Protein AF-A0A661JBL5-F1 (afdb_monomer_lite)

Radius of gyration: 20.4 Å; chains: 1; bounding box: 52×42×49 Å

pLDDT: mean 89.84, std 9.28, range [57.22, 98.38]

Sequence (182 aa):
SEDEVDFRLKKVEIICQQAGGKPGSEEMNELAKAIAGGALADLGSVWSKGVYAAADSTLPREGFVEVYNGGQAIRQKYIKDFERLGIISFDHFEPFGANNGVFFAMGEIYDNTNEEAKKITREFMDEIKLYMVKSGGMPFTSKGHYGELMGSVFSPTYSEFFRTLKKAVDPNNIMNPGNFGF

Foldseek 3Di:
DVVVVVVVVVVVVVVCVVVVHDDDDPVVVVVVCVCVVDVVVVVVVVVVQADKDKQKWKAALVCVVVLVVVLVVLVVVCVVVCVVQVKDWDKDWDQDDPHRIIIIMTMIGHHPVDPSRVVSSVVSSLVSLLSCLVNVIDTPDQADPSQCSNLVPDDPVRNVVVVVVCCVVPVPCPPRPCGSHD

Structure (mmCIF, N/CA/C/O backbone):
data_AF-A0A661JBL5-F1
#
_entry.id   AF-A0A661JBL5-F1
#
loop_
_atom_site.group_PDB
_atom_site.id
_atom_site.type_symbol
_atom_site.label_atom_id
_atom_site.label_alt_id
_atom_site.label_comp_id
_atom_site.label_asym_id
_atom_site.label_entity_id
_atom_site.label_seq_id
_atom_site.pdbx_PDB_ins_code
_atom_site.Cartn_x
_atom_site.Cartn_y
_atom_site.Cartn_z
_atom_site.occupancy
_atom_site.B_iso_or_equiv
_atom_site.auth_seq_id
_atom_site.auth_comp_id
_atom_site.auth_asym_id
_atom_site.auth_atom_id
_atom_site.pdbx_PDB_model_num
ATOM 1 N N . SER A 1 1 ? -33.617 -15.946 -3.393 1.00 88.19 1 SER A N 1
ATOM 2 C CA . SER A 1 1 ? -34.968 -15.745 -2.810 1.00 88.19 1 SER A CA 1
ATOM 3 C C . SER A 1 1 ? -34.823 -15.171 -1.406 1.00 88.19 1 SER A C 1
ATOM 5 O O . SER A 1 1 ? -33.702 -15.163 -0.909 1.00 88.19 1 SER A O 1
ATOM 7 N N . GLU A 1 2 ? -35.899 -14.703 -0.765 1.00 89.38 2 GLU A N 1
ATOM 8 C CA . GLU A 1 2 ? -35.860 -14.314 0.661 1.00 89.38 2 GLU A CA 1
ATOM 9 C C . GLU A 1 2 ? -35.328 -15.466 1.533 1.00 89.38 2 GLU A C 1
ATOM 11 O O . GLU A 1 2 ? -34.383 -15.269 2.292 1.00 89.38 2 GLU A O 1
ATOM 16 N N . ASP A 1 3 ? -35.786 -16.698 1.282 1.00 92.31 3 ASP A N 1
ATOM 17 C CA . ASP A 1 3 ? -35.303 -17.901 1.980 1.00 92.31 3 ASP A CA 1
ATOM 18 C C . ASP A 1 3 ? -33.781 -18.105 1.888 1.00 92.31 3 ASP A C 1
ATOM 20 O O . ASP A 1 3 ? -33.129 -18.544 2.837 1.00 92.31 3 ASP A O 1
ATOM 24 N N . GLU A 1 4 ? -33.189 -17.800 0.731 1.00 91.38 4 GLU A N 1
ATOM 25 C CA . GLU A 1 4 ? -31.746 -17.926 0.530 1.00 91.38 4 GLU A CA 1
ATOM 26 C C . GLU A 1 4 ? -30.970 -16.865 1.318 1.00 91.38 4 GLU A C 1
ATOM 28 O O . GLU A 1 4 ? -29.903 -17.157 1.866 1.00 91.38 4 GLU A O 1
ATOM 33 N N . VAL A 1 5 ? -31.500 -15.642 1.386 1.00 89.75 5 VAL A N 1
ATOM 34 C CA . VAL A 1 5 ? -30.905 -14.547 2.160 1.00 89.75 5 VAL A CA 1
ATOM 35 C C . VAL A 1 5 ? -30.940 -14.892 3.647 1.00 89.75 5 VAL A C 1
ATOM 37 O O . VAL A 1 5 ? -29.894 -14.856 4.296 1.00 89.75 5 VAL A O 1
ATOM 40 N N . ASP A 1 6 ? -32.086 -15.338 4.159 1.00 92.38 6 ASP A N 1
ATOM 41 C CA . ASP A 1 6 ? -32.257 -15.734 5.560 1.00 92.38 6 ASP A CA 1
ATOM 42 C C . ASP A 1 6 ? -31.345 -16.897 5.954 1.00 92.38 6 ASP A C 1
ATOM 44 O O . ASP A 1 6 ? -30.723 -16.893 7.022 1.00 92.38 6 ASP A O 1
ATOM 48 N N . PHE A 1 7 ? -31.219 -17.896 5.077 1.00 93.06 7 PHE A N 1
ATOM 49 C CA . PHE A 1 7 ? -30.308 -19.014 5.290 1.00 93.06 7 PHE A CA 1
ATOM 50 C C . PHE A 1 7 ? -28.845 -18.550 5.385 1.00 93.06 7 PHE A C 1
ATOM 52 O O . PHE A 1 7 ? -28.113 -18.975 6.285 1.00 93.06 7 PHE A O 1
ATOM 59 N N . ARG A 1 8 ? -28.408 -17.657 4.486 1.00 90.00 8 ARG A N 1
ATOM 60 C CA . ARG A 1 8 ? -27.040 -17.112 4.496 1.00 90.00 8 ARG A CA 1
ATOM 61 C C . ARG A 1 8 ? -26.784 -16.242 5.728 1.00 90.00 8 ARG A C 1
ATOM 63 O O . ARG A 1 8 ? -25.727 -16.393 6.339 1.00 90.00 8 ARG A O 1
ATOM 70 N N . LEU A 1 9 ? -27.740 -15.399 6.120 1.00 89.44 9 LEU A N 1
ATOM 71 C CA . LEU A 1 9 ? -27.644 -14.553 7.314 1.00 89.44 9 LEU A CA 1
ATOM 72 C C . LEU A 1 9 ? -27.464 -15.392 8.581 1.00 89.44 9 LEU A C 1
ATOM 74 O O . LEU A 1 9 ? -26.498 -15.183 9.313 1.00 89.44 9 LEU A O 1
ATOM 78 N N . LYS A 1 10 ? -28.307 -16.414 8.785 1.00 92.88 10 LYS A N 1
ATOM 79 C CA . LYS A 1 10 ? -28.181 -17.334 9.931 1.00 92.88 10 LYS A CA 1
ATOM 80 C C . LYS A 1 10 ? -26.822 -18.023 9.971 1.00 92.88 10 LYS A C 1
ATOM 82 O O . LYS A 1 10 ? -26.229 -18.173 11.036 1.00 92.88 10 LYS A O 1
ATOM 87 N N . LYS A 1 11 ? -26.303 -18.439 8.813 1.00 93.31 11 LYS A N 1
ATOM 88 C CA . LYS A 1 11 ? -24.984 -19.076 8.733 1.00 93.31 11 LYS A CA 1
ATOM 89 C C . LYS A 1 11 ? -23.864 -18.120 9.154 1.00 93.31 11 LYS A C 1
ATOM 91 O O . LYS A 1 11 ? -22.978 -18.536 9.896 1.00 93.31 11 LYS A O 1
ATOM 96 N N . VAL A 1 12 ? -23.900 -16.866 8.698 1.00 89.00 12 VAL A N 1
ATOM 97 C CA . VAL A 1 12 ? -22.927 -15.836 9.099 1.00 89.00 12 VAL A CA 1
ATOM 98 C C . VAL A 1 12 ? -23.024 -15.560 10.597 1.00 89.00 12 VAL A C 1
ATOM 100 O O . VAL A 1 12 ? -22.001 -15.561 11.275 1.00 89.00 12 VAL A O 1
ATOM 103 N N . GLU A 1 13 ? -24.237 -15.411 11.129 1.00 90.31 13 GLU A N 1
ATOM 104 C CA . GLU A 1 13 ? -24.462 -15.153 12.552 1.00 90.31 13 GLU A CA 1
ATOM 105 C C . GLU A 1 13 ? -23.887 -16.267 13.438 1.00 90.31 13 GLU A C 1
ATOM 107 O O . GLU A 1 13 ? -23.154 -15.980 14.384 1.00 90.31 13 GLU A O 1
ATOM 112 N N . ILE A 1 14 ? -24.128 -17.536 13.086 1.00 93.88 14 ILE A N 1
ATOM 113 C CA . ILE A 1 14 ? -23.565 -18.692 13.801 1.00 93.88 14 ILE A CA 1
ATOM 114 C C . ILE A 1 14 ? -22.033 -18.646 13.799 1.00 93.88 14 ILE A C 1
ATOM 116 O O . ILE A 1 14 ? -21.416 -18.836 14.846 1.00 93.88 14 ILE A O 1
ATOM 120 N N . ILE A 1 15 ? -21.412 -18.377 12.646 1.00 91.94 15 ILE A N 1
ATOM 121 C CA . ILE A 1 15 ? -19.948 -18.287 12.530 1.00 91.94 15 ILE A CA 1
ATOM 122 C C . ILE A 1 15 ? -19.410 -17.153 13.414 1.00 91.94 15 ILE A C 1
ATOM 124 O O . ILE A 1 15 ? -18.439 -17.349 14.146 1.00 91.94 15 ILE A O 1
ATOM 128 N N . CYS A 1 16 ? -20.048 -15.980 13.384 1.00 90.81 16 CYS A N 1
ATOM 129 C CA . CYS A 1 16 ? -19.658 -14.841 14.210 1.00 90.81 16 CYS A CA 1
ATOM 130 C C . CYS A 1 16 ? -19.787 -15.155 15.706 1.00 90.81 16 CYS A C 1
ATOM 132 O O . CYS A 1 16 ? -18.847 -14.899 16.455 1.00 90.81 16 CYS A O 1
ATOM 134 N N . GLN A 1 17 ? -20.897 -15.755 16.141 1.00 92.88 17 GLN A N 1
ATOM 135 C CA . GLN A 1 17 ? -21.118 -16.136 17.541 1.00 92.88 17 GLN A CA 1
ATOM 136 C C . GLN A 1 17 ? -20.112 -17.192 18.021 1.00 92.88 17 GLN A C 1
ATOM 138 O O . GLN A 1 17 ? -19.585 -17.079 19.127 1.00 92.88 17 GLN A O 1
ATOM 143 N N . GLN A 1 18 ? -19.783 -18.184 17.184 1.00 94.69 18 GLN A N 1
ATOM 144 C CA . GLN A 1 18 ? -18.755 -19.192 17.485 1.00 94.69 18 GLN A CA 1
ATOM 145 C C . GLN A 1 18 ? -17.364 -18.577 17.682 1.00 94.69 18 GLN A C 1
ATOM 147 O O . GLN A 1 18 ? -16.577 -19.084 18.478 1.00 94.69 18 GLN A O 1
ATOM 152 N N . ALA A 1 19 ? -17.073 -17.467 17.000 1.00 91.56 19 ALA A N 1
ATOM 153 C CA . ALA A 1 19 ? -15.850 -16.690 17.183 1.00 91.56 19 ALA A CA 1
ATOM 154 C C . ALA A 1 19 ? -15.917 -15.697 18.368 1.00 91.56 19 ALA A C 1
ATOM 156 O O . ALA A 1 19 ? -15.000 -14.898 18.546 1.00 91.56 19 ALA A O 1
ATOM 157 N N . GLY A 1 20 ? -16.987 -15.719 19.173 1.00 94.81 20 GLY A N 1
ATOM 158 C CA . GLY A 1 20 ? -17.199 -14.801 20.300 1.00 94.81 20 GLY A CA 1
ATOM 159 C C . GLY A 1 20 ? -17.794 -13.443 19.911 1.00 94.81 20 GLY A C 1
ATOM 160 O O . GLY A 1 20 ? -17.880 -12.543 20.750 1.00 94.81 20 GLY A O 1
ATOM 161 N N . GLY A 1 21 ? -18.211 -13.285 18.654 1.00 90.38 21 GLY A N 1
ATOM 162 C CA . GLY A 1 21 ? -18.919 -12.110 18.167 1.00 90.38 21 GLY A CA 1
ATOM 163 C C . GLY A 1 21 ? -20.275 -11.941 18.850 1.00 90.38 21 GLY A C 1
ATOM 164 O O . GLY A 1 21 ? -20.938 -12.906 19.230 1.00 90.38 21 GLY A O 1
ATOM 165 N N . LYS A 1 22 ? -20.693 -10.686 18.996 1.00 91.50 22 LYS A N 1
ATOM 166 C CA . LYS A 1 22 ? -22.002 -10.302 19.529 1.00 91.50 22 LYS A CA 1
ATOM 167 C C . LYS A 1 22 ? -22.744 -9.496 18.465 1.00 91.50 22 LYS A C 1
ATOM 169 O O . LYS A 1 22 ? -22.073 -8.810 17.690 1.00 91.50 22 LYS A O 1
ATOM 174 N N . PRO A 1 23 ? -24.085 -9.554 18.418 1.00 87.38 23 PRO A N 1
ATOM 175 C CA . PRO A 1 23 ? -24.857 -8.669 17.557 1.00 87.38 23 PRO A CA 1
ATOM 176 C C . PRO A 1 23 ? -24.450 -7.208 17.778 1.00 87.38 23 PRO A C 1
ATOM 178 O O . PRO A 1 23 ? -24.268 -6.779 18.921 1.00 87.38 23 PRO A O 1
ATOM 181 N N . GLY A 1 24 ? -24.279 -6.469 16.682 1.00 86.12 24 GLY A N 1
ATOM 182 C CA . GLY A 1 24 ? -24.073 -5.024 16.738 1.00 86.12 24 GLY A CA 1
ATOM 183 C C . GLY A 1 24 ? -25.312 -4.314 17.283 1.00 86.12 24 GLY A C 1
ATOM 184 O O . GLY A 1 24 ? -26.408 -4.881 17.298 1.00 86.12 24 GLY A O 1
ATOM 185 N N . SER A 1 25 ? -25.143 -3.070 17.733 1.00 91.69 25 SER A N 1
ATOM 186 C CA . SER A 1 25 ? -26.287 -2.243 18.117 1.00 91.69 25 SER A CA 1
ATOM 187 C C . SER A 1 25 ? -27.100 -1.821 16.888 1.00 91.69 25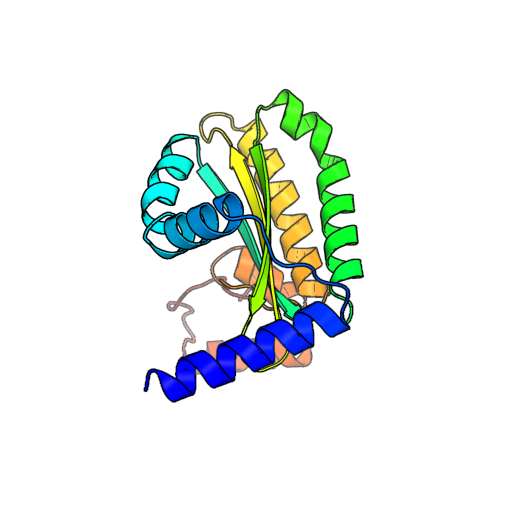 SER A C 1
ATOM 189 O O . SER A 1 25 ? -26.647 -1.940 15.745 1.00 91.69 25 SER A O 1
ATOM 191 N N . GLU A 1 26 ? -28.308 -1.310 17.114 1.00 89.94 26 GLU A N 1
ATOM 192 C CA . GLU A 1 26 ? -29.153 -0.784 16.040 1.00 89.94 26 GLU A CA 1
ATOM 193 C C . GLU A 1 26 ? -28.457 0.366 15.295 1.00 89.94 26 GLU A C 1
ATOM 195 O O . GLU A 1 26 ? -28.454 0.407 14.067 1.00 89.94 26 GLU A O 1
ATOM 200 N N . GLU A 1 27 ? -27.738 1.223 16.021 1.00 89.94 27 GLU A N 1
ATOM 201 C CA . GLU A 1 27 ? -26.961 2.326 15.454 1.00 89.94 27 GLU A CA 1
ATOM 202 C C . GLU A 1 27 ? -25.815 1.834 14.559 1.00 89.94 27 GLU A C 1
ATOM 204 O O . GLU A 1 27 ? -25.549 2.428 13.514 1.00 89.94 27 GLU A O 1
ATOM 209 N N . MET A 1 28 ? -25.149 0.732 14.926 1.00 85.62 28 MET A N 1
ATOM 210 C CA . MET A 1 28 ? -24.112 0.130 14.078 1.00 85.62 28 MET A CA 1
ATOM 211 C C . MET A 1 28 ? -24.704 -0.426 12.780 1.00 85.62 28 MET A C 1
ATOM 213 O O . MET A 1 28 ? -24.075 -0.318 11.727 1.00 85.62 28 MET A O 1
ATOM 217 N N . ASN A 1 29 ? -25.914 -0.989 12.837 1.00 84.00 29 ASN A N 1
ATOM 218 C CA . ASN A 1 29 ? -26.609 -1.481 11.649 1.00 84.00 29 ASN A CA 1
ATOM 219 C C . ASN A 1 29 ? -27.009 -0.332 10.716 1.00 84.00 29 ASN A C 1
ATOM 221 O O . ASN A 1 29 ? -26.824 -0.444 9.504 1.00 84.00 29 ASN A O 1
ATOM 225 N N . GLU A 1 30 ? -27.508 0.780 11.258 1.00 84.62 30 GLU A N 1
ATOM 226 C CA . GLU A 1 30 ? -27.824 1.971 10.461 1.00 84.62 30 GLU A CA 1
ATOM 227 C C . GLU A 1 30 ? -26.569 2.600 9.846 1.00 84.62 30 GLU A C 1
ATOM 229 O O . GLU A 1 30 ? -26.569 2.942 8.662 1.00 84.62 30 GLU A O 1
ATOM 234 N N . LEU A 1 31 ? -25.458 2.656 10.590 1.00 80.12 31 LEU A N 1
ATOM 235 C CA . LEU A 1 31 ? -24.170 3.085 10.044 1.00 80.12 31 LEU A CA 1
ATOM 236 C C . LEU A 1 31 ? -23.711 2.176 8.894 1.00 80.12 31 LEU A C 1
ATOM 238 O O . LEU A 1 31 ? -23.308 2.671 7.843 1.00 80.12 31 LEU A O 1
ATOM 242 N N . ALA A 1 32 ? -23.796 0.853 9.057 1.00 80.31 32 ALA A N 1
ATOM 243 C CA . ALA A 1 32 ? -23.412 -0.097 8.015 1.00 80.31 32 ALA A CA 1
ATOM 244 C C . ALA A 1 32 ? -24.264 0.066 6.744 1.00 80.31 32 ALA A C 1
ATOM 246 O O . ALA A 1 32 ? -23.726 0.051 5.634 1.00 80.31 32 ALA A O 1
ATOM 247 N N . LYS A 1 33 ? -25.579 0.285 6.894 1.00 80.44 33 LYS A N 1
ATOM 248 C CA . LYS A 1 33 ? -26.485 0.590 5.774 1.00 80.44 33 LYS A CA 1
ATOM 249 C C . LYS A 1 33 ? -26.116 1.903 5.090 1.00 80.44 33 LYS A C 1
ATOM 251 O O . LYS A 1 33 ? -26.086 1.944 3.864 1.00 80.44 33 LYS A O 1
ATOM 256 N N . ALA A 1 34 ? -25.804 2.950 5.853 1.00 75.19 34 ALA A N 1
ATOM 257 C CA . ALA A 1 34 ? -25.378 4.236 5.303 1.00 75.19 34 ALA A CA 1
ATOM 258 C C . ALA A 1 34 ? -24.061 4.110 4.518 1.00 75.19 34 ALA A C 1
ATOM 260 O O . ALA A 1 34 ? -23.942 4.646 3.415 1.00 75.19 34 ALA A O 1
ATOM 261 N N . ILE A 1 35 ? -23.101 3.332 5.034 1.00 71.88 35 ILE A N 1
ATOM 262 C CA . ILE A 1 35 ? -21.836 3.058 4.342 1.00 71.88 35 ILE A CA 1
ATOM 263 C C . ILE A 1 35 ? -22.086 2.319 3.023 1.00 71.88 35 ILE A C 1
ATOM 265 O O . ILE A 1 35 ? -21.633 2.767 1.968 1.00 71.88 35 ILE A O 1
ATOM 269 N N . ALA A 1 36 ? -22.861 1.232 3.064 1.00 70.75 36 ALA A N 1
ATOM 270 C CA . ALA A 1 36 ? -23.207 0.444 1.882 1.00 70.75 36 ALA A CA 1
ATOM 271 C C . ALA A 1 36 ? -24.081 1.213 0.870 1.00 70.75 36 ALA A C 1
ATOM 273 O O . ALA A 1 36 ? -24.044 0.921 -0.324 1.00 70.75 36 ALA A O 1
ATOM 274 N N . GLY A 1 37 ? -24.860 2.192 1.338 1.00 68.06 37 GLY A N 1
ATOM 275 C CA . GLY A 1 37 ? -25.822 2.960 0.549 1.00 68.06 37 GLY A CA 1
ATOM 276 C C . GLY A 1 37 ? -25.257 4.177 -0.185 1.00 68.06 37 GLY A C 1
ATOM 277 O O . GLY A 1 37 ? -26.007 4.816 -0.920 1.00 68.06 37 GLY A O 1
ATOM 278 N N . GLY A 1 38 ? -23.974 4.517 -0.019 1.00 61.00 38 GLY A N 1
ATOM 279 C CA . GLY A 1 38 ? -23.398 5.659 -0.736 1.00 61.00 38 GLY A CA 1
ATOM 280 C C . GLY A 1 38 ? -22.190 6.348 -0.112 1.00 61.00 38 GLY A C 1
ATOM 281 O O . GLY A 1 38 ? -21.714 7.308 -0.706 1.00 61.00 38 GLY A O 1
ATOM 282 N N . ALA A 1 39 ? -21.632 5.882 1.012 1.00 58.97 39 ALA A N 1
ATOM 283 C CA . ALA A 1 39 ? -20.462 6.544 1.611 1.00 58.97 39 ALA A CA 1
ATOM 284 C C . ALA A 1 39 ? -19.233 6.599 0.681 1.00 58.97 39 ALA A C 1
ATOM 286 O O . ALA A 1 39 ? -18.391 7.482 0.821 1.00 58.97 39 ALA A O 1
ATOM 287 N N . LEU A 1 40 ? -19.145 5.710 -0.317 1.00 57.22 40 LEU A N 1
ATOM 288 C CA . LEU A 1 40 ? -18.132 5.807 -1.374 1.00 57.22 40 LEU A CA 1
ATOM 289 C C . LEU A 1 40 ? -18.294 7.066 -2.245 1.00 57.22 40 LEU A C 1
ATOM 291 O O . LEU A 1 40 ? -17.295 7.593 -2.724 1.00 57.22 40 LEU A O 1
ATOM 295 N N . ALA A 1 41 ? -19.516 7.573 -2.437 1.00 61.59 41 ALA A N 1
ATOM 296 C CA . ALA A 1 41 ? -19.750 8.843 -3.126 1.00 61.59 41 ALA A CA 1
ATOM 297 C C . ALA A 1 41 ? -19.253 10.035 -2.286 1.00 61.59 41 ALA A C 1
ATOM 299 O O . ALA A 1 41 ? -18.702 10.991 -2.833 1.00 61.59 41 ALA A O 1
ATOM 300 N N . ASP A 1 42 ? -19.346 9.931 -0.957 1.00 63.22 42 ASP A N 1
ATOM 301 C CA . ASP A 1 42 ? -18.845 10.940 -0.018 1.00 63.22 42 ASP A CA 1
ATOM 302 C C . ASP A 1 42 ? -17.322 10.905 0.170 1.00 63.22 42 ASP A C 1
ATOM 304 O O . ASP A 1 42 ? -16.754 11.883 0.664 1.00 63.22 42 ASP A O 1
ATOM 308 N N . LEU A 1 43 ? -16.613 9.863 -0.290 1.00 62.88 43 LEU A N 1
ATOM 309 C CA . LEU A 1 43 ? -15.142 9.884 -0.350 1.00 62.88 43 LEU A CA 1
ATOM 310 C C . LEU A 1 43 ? -14.615 11.046 -1.207 1.00 62.88 43 LEU A C 1
ATOM 312 O O . LEU A 1 43 ? -13.514 11.533 -0.958 1.00 62.88 43 LEU A O 1
ATOM 316 N N . GLY A 1 44 ? -15.411 11.569 -2.147 1.00 60.75 44 GLY A N 1
ATOM 317 C CA . GLY A 1 44 ? -15.075 12.802 -2.865 1.00 60.75 44 GLY A CA 1
ATOM 318 C C . GLY A 1 44 ? -14.861 14.002 -1.931 1.00 60.75 44 GLY A C 1
ATOM 319 O O . GLY A 1 44 ? -14.015 14.853 -2.201 1.00 60.75 44 GLY A O 1
ATOM 320 N N . SER A 1 45 ? -15.550 14.048 -0.784 1.00 66.12 45 SER A N 1
ATOM 321 C CA . SER A 1 45 ? -15.323 15.074 0.243 1.00 66.12 45 SER A CA 1
ATOM 322 C C . SER A 1 45 ? -13.992 14.879 0.975 1.00 66.12 45 SER A C 1
ATOM 324 O O . SER A 1 45 ? -13.353 15.859 1.352 1.00 66.12 45 SER A O 1
ATOM 326 N N . VAL A 1 46 ? -13.505 13.642 1.111 1.00 62.62 46 VAL A N 1
ATOM 327 C CA . VAL A 1 46 ? -12.172 13.351 1.662 1.00 62.62 46 VAL A CA 1
ATOM 328 C C . VAL A 1 46 ? -11.086 13.933 0.754 1.00 62.62 46 VAL A C 1
ATOM 330 O O . VAL A 1 46 ? -10.116 14.500 1.249 1.00 62.62 46 VAL A O 1
ATOM 333 N N . TRP A 1 47 ? -11.291 13.908 -0.565 1.00 63.94 47 TRP A N 1
ATOM 334 C CA . TRP A 1 47 ? -10.362 14.500 -1.536 1.00 63.94 47 TRP A CA 1
ATOM 335 C C . TRP A 1 47 ? -10.345 16.035 -1.503 1.00 63.94 47 TRP A C 1
ATOM 337 O O . TRP A 1 47 ? -9.392 16.649 -1.970 1.00 63.94 47 TRP A O 1
ATOM 347 N N . SER A 1 48 ? -11.362 16.679 -0.917 1.00 70.94 48 SER A N 1
ATOM 348 C CA . SER A 1 48 ? -11.337 18.130 -0.677 1.00 70.94 48 SER A CA 1
ATOM 349 C C . SER A 1 48 ? -10.458 18.545 0.511 1.00 70.94 48 SER A C 1
ATOM 351 O O . SER A 1 48 ? -10.139 19.724 0.642 1.00 70.94 48 SER A O 1
ATOM 353 N N . LYS A 1 49 ? -10.031 17.596 1.361 1.00 76.25 49 LYS A N 1
ATOM 354 C CA . LYS A 1 49 ? -9.160 17.866 2.521 1.00 76.25 49 LYS A CA 1
ATOM 355 C C . LYS A 1 49 ? -7.667 17.884 2.181 1.00 76.25 49 LYS A C 1
ATOM 357 O O . LYS A 1 49 ? -6.866 18.273 3.024 1.00 76.25 49 LYS A O 1
ATOM 362 N N . GLY A 1 50 ? -7.293 17.460 0.977 1.00 87.19 50 GLY A N 1
ATOM 363 C CA . GLY A 1 50 ? -5.907 17.383 0.530 1.00 87.19 50 GLY A CA 1
ATOM 364 C C . GLY A 1 50 ? -5.716 16.307 -0.531 1.00 87.19 50 GLY A C 1
ATOM 365 O O . GLY A 1 50 ? -6.676 15.746 -1.059 1.00 87.19 50 GLY A O 1
ATOM 366 N N . VAL A 1 51 ? -4.460 15.999 -0.838 1.00 90.00 51 VAL A N 1
ATOM 367 C CA . VAL A 1 51 ? -4.126 14.888 -1.729 1.00 90.00 51 VAL A CA 1
ATOM 368 C C . VAL A 1 51 ? -4.068 13.600 -0.923 1.00 90.00 51 VAL A C 1
ATOM 370 O O . VAL A 1 51 ? -3.411 13.531 0.113 1.00 90.00 51 VAL A O 1
ATOM 373 N N . TYR A 1 52 ? -4.755 12.579 -1.428 1.00 90.75 52 TYR A N 1
ATOM 374 C CA . TYR A 1 52 ? -4.747 11.239 -0.864 1.00 90.75 52 TYR A CA 1
ATOM 375 C C . TYR A 1 52 ? -3.597 10.414 -1.451 1.00 90.75 52 TYR A C 1
ATOM 377 O O . TYR A 1 52 ? -3.515 10.220 -2.666 1.00 90.75 52 TYR A O 1
ATOM 385 N N . ALA A 1 53 ? -2.723 9.909 -0.584 1.00 91.75 53 ALA A N 1
ATOM 386 C CA . ALA A 1 53 ? -1.729 8.903 -0.917 1.00 91.75 53 ALA A CA 1
ATOM 387 C C . ALA A 1 53 ? -2.076 7.585 -0.222 1.00 91.75 53 ALA A C 1
ATOM 389 O O . ALA A 1 53 ? -2.375 7.565 0.970 1.00 91.75 53 ALA A O 1
ATOM 390 N N . ALA A 1 54 ? -2.010 6.488 -0.972 1.00 91.75 54 ALA A N 1
ATOM 391 C CA . ALA A 1 54 ? -2.387 5.169 -0.490 1.00 91.75 54 ALA A CA 1
ATOM 392 C C . ALA A 1 54 ? -1.338 4.113 -0.835 1.00 91.75 54 ALA A C 1
ATOM 394 O O . ALA A 1 54 ? -0.705 4.146 -1.904 1.00 91.75 54 ALA A O 1
ATOM 395 N N . ALA A 1 55 ? -1.196 3.156 0.072 1.00 94.12 55 ALA A N 1
ATOM 396 C CA . ALA A 1 55 ? -0.527 1.889 -0.140 1.00 94.12 55 ALA A CA 1
ATOM 397 C C . ALA A 1 55 ? -1.557 0.770 0.001 1.00 94.12 55 ALA A C 1
ATOM 399 O O . ALA A 1 55 ? -1.778 0.257 1.095 1.00 94.12 55 ALA A O 1
ATOM 400 N N . ASP A 1 56 ? -2.179 0.430 -1.126 1.00 93.25 56 ASP A N 1
ATOM 401 C CA . ASP A 1 56 ? -3.218 -0.592 -1.203 1.00 93.25 56 ASP A CA 1
ATOM 402 C C . ASP A 1 56 ? -2.615 -1.906 -1.685 1.00 93.25 56 ASP A C 1
ATOM 404 O O . ASP A 1 56 ? -1.877 -1.943 -2.683 1.00 93.25 56 ASP A O 1
ATOM 408 N N . SER A 1 57 ? -2.939 -2.991 -0.995 1.00 93.81 57 SER A N 1
ATOM 409 C CA . SER A 1 57 ? -2.454 -4.321 -1.323 1.00 93.81 57 SER A CA 1
ATOM 410 C C . SER A 1 57 ? -3.458 -5.391 -0.922 1.00 93.81 57 SER A C 1
ATOM 412 O O . SER A 1 57 ? -4.180 -5.270 0.065 1.00 93.81 57 SER A O 1
ATOM 414 N N . THR A 1 58 ? -3.478 -6.472 -1.689 1.00 94.00 58 THR A N 1
ATOM 415 C CA . THR A 1 58 ? -4.137 -7.716 -1.294 1.00 94.00 58 THR A CA 1
ATOM 416 C C . THR A 1 58 ? -3.094 -8.639 -0.687 1.00 94.00 58 THR A C 1
ATOM 418 O O . THR A 1 58 ? -2.064 -8.916 -1.300 1.00 94.00 58 THR A O 1
ATOM 421 N N . LEU A 1 59 ? -3.337 -9.085 0.538 1.00 93.94 59 LEU A N 1
ATOM 422 C CA . LEU A 1 59 ? -2.418 -9.893 1.330 1.00 93.94 59 LEU A CA 1
ATOM 423 C C . LEU A 1 59 ? -3.045 -11.253 1.655 1.00 93.94 59 LEU A C 1
ATOM 425 O O . LEU A 1 59 ? -4.273 -11.366 1.747 1.00 93.94 59 LEU A O 1
ATOM 429 N N . PRO A 1 60 ? -2.228 -12.297 1.870 1.00 92.50 60 PRO A N 1
ATOM 430 C CA . PRO A 1 60 ? -2.702 -13.519 2.502 1.00 92.50 60 PRO A CA 1
ATOM 431 C C . PRO A 1 60 ? -3.275 -13.209 3.890 1.00 92.50 60 PRO A C 1
ATOM 433 O O . PRO A 1 60 ? -2.718 -12.403 4.632 1.00 92.50 60 PRO A O 1
ATOM 436 N N . ARG A 1 61 ? -4.375 -13.867 4.272 1.00 92.50 61 ARG A N 1
ATOM 437 C CA . ARG A 1 61 ? -4.886 -13.766 5.649 1.00 92.50 61 ARG A CA 1
ATOM 438 C C . ARG A 1 61 ? -3.909 -14.352 6.668 1.00 92.50 61 ARG A C 1
ATOM 440 O O . ARG A 1 61 ? -3.819 -13.861 7.791 1.00 92.50 61 ARG A O 1
ATOM 447 N N . GLU A 1 62 ? -3.225 -15.430 6.298 1.00 92.06 62 GLU A N 1
ATOM 448 C CA . GLU A 1 62 ? -2.178 -16.018 7.130 1.00 92.06 62 GLU A CA 1
ATOM 449 C C . GLU A 1 62 ? -1.014 -15.032 7.259 1.00 92.06 62 GLU A C 1
ATOM 451 O O . GLU A 1 62 ? -0.517 -14.524 6.258 1.00 92.06 62 GLU A O 1
ATOM 456 N N . GLY A 1 63 ? -0.613 -14.726 8.493 1.00 92.00 63 GLY A N 1
ATOM 457 C CA . GLY A 1 63 ? 0.429 -13.734 8.759 1.00 92.00 63 GLY A CA 1
ATOM 458 C C . GLY A 1 63 ? -0.028 -12.270 8.657 1.00 92.00 63 GLY A C 1
ATOM 459 O O . GLY A 1 63 ? 0.794 -11.365 8.790 1.00 92.00 63 GLY A O 1
ATOM 460 N N . PHE A 1 64 ? -1.317 -11.996 8.400 1.00 95.06 64 PHE A N 1
ATOM 461 C CA . PHE A 1 64 ? -1.785 -10.621 8.187 1.00 95.06 64 PHE A CA 1
ATOM 462 C C . PHE A 1 64 ? -1.569 -9.720 9.409 1.00 95.06 64 PHE A C 1
ATOM 464 O O . PHE A 1 64 ? -1.222 -8.553 9.255 1.00 95.06 64 PHE A O 1
ATOM 471 N N . VAL A 1 65 ? -1.749 -10.245 10.625 1.00 95.19 65 VAL A N 1
ATOM 472 C CA . VAL A 1 65 ? -1.587 -9.460 11.861 1.00 95.19 65 VAL A CA 1
ATOM 473 C C . VAL A 1 65 ? -0.142 -8.980 12.012 1.00 95.19 65 VAL A C 1
ATOM 475 O O . VAL A 1 65 ? 0.103 -7.843 12.412 1.00 95.19 65 VAL A O 1
ATOM 478 N N . GLU A 1 66 ? 0.824 -9.818 11.652 1.00 97.25 66 GLU A N 1
ATOM 479 C CA . GLU A 1 66 ? 2.243 -9.492 11.635 1.00 97.25 66 GLU A CA 1
ATOM 480 C C . GLU A 1 66 ? 2.544 -8.404 10.600 1.00 97.25 66 GLU A C 1
ATOM 482 O O . GLU A 1 66 ? 3.257 -7.448 10.914 1.00 97.25 66 GLU A O 1
ATOM 487 N N . VAL A 1 67 ? 1.951 -8.507 9.403 1.00 96.44 67 VAL A N 1
ATOM 488 C CA . VAL A 1 67 ? 2.075 -7.482 8.355 1.00 96.44 67 VAL A CA 1
ATOM 489 C C . VAL A 1 67 ? 1.470 -6.154 8.810 1.00 96.44 67 VAL A C 1
ATOM 491 O O . VAL A 1 67 ? 2.102 -5.106 8.696 1.00 96.44 67 VAL A O 1
ATOM 494 N N . TYR A 1 68 ? 0.274 -6.184 9.391 1.00 97.00 68 TYR A N 1
ATOM 495 C CA . TYR A 1 68 ? -0.380 -5.000 9.938 1.00 97.00 68 TYR A CA 1
ATOM 496 C C . TYR A 1 68 ? 0.497 -4.315 10.996 1.00 97.00 68 TYR A C 1
ATOM 498 O O . TYR A 1 68 ? 0.786 -3.123 10.892 1.00 97.00 68 TYR A O 1
ATOM 506 N N . ASN A 1 69 ? 1.000 -5.073 11.973 1.00 97.62 69 ASN A N 1
ATOM 507 C CA . ASN A 1 69 ? 1.845 -4.535 13.039 1.00 97.62 69 ASN A CA 1
ATOM 508 C C . ASN A 1 69 ? 3.166 -3.960 12.510 1.00 97.62 69 ASN A C 1
ATOM 510 O O . ASN A 1 69 ? 3.613 -2.917 12.989 1.00 97.62 69 ASN A O 1
ATOM 514 N N . GLY A 1 70 ? 3.788 -4.597 11.514 1.00 98.00 70 GLY A N 1
ATOM 515 C CA . GLY A 1 70 ? 4.989 -4.056 10.881 1.00 98.00 70 GLY A CA 1
ATOM 516 C C . GLY A 1 70 ? 4.715 -2.768 10.102 1.00 98.00 70 GLY A C 1
ATOM 517 O O . GLY A 1 70 ? 5.502 -1.826 10.195 1.00 98.00 70 GLY A O 1
ATOM 518 N N . GLY A 1 71 ? 3.568 -2.673 9.425 1.00 97.19 71 GLY A N 1
ATOM 519 C CA . GLY A 1 71 ? 3.122 -1.435 8.784 1.00 97.19 71 GLY A CA 1
ATOM 520 C C . GLY A 1 71 ? 2.906 -0.299 9.787 1.00 97.19 71 GLY A C 1
ATOM 521 O O . GLY A 1 71 ? 3.399 0.813 9.588 1.00 97.19 71 GLY A O 1
ATOM 522 N N . GLN A 1 72 ? 2.266 -0.592 10.922 1.00 97.81 72 GLN A N 1
ATOM 523 C CA . GLN A 1 72 ? 2.113 0.378 12.009 1.00 97.81 72 GLN A CA 1
ATOM 524 C C . GLN A 1 72 ? 3.470 0.795 12.593 1.00 97.81 72 GLN A C 1
ATOM 526 O O . GLN A 1 72 ? 3.696 1.980 12.830 1.00 97.81 72 GLN A O 1
ATOM 531 N N . ALA A 1 73 ? 4.415 -0.135 12.762 1.00 98.31 73 ALA A N 1
ATOM 532 C CA . ALA A 1 73 ? 5.765 0.188 13.223 1.00 98.31 73 ALA A CA 1
ATOM 533 C C . ALA A 1 73 ? 6.517 1.118 12.252 1.00 98.31 73 ALA A C 1
ATOM 535 O O . ALA A 1 73 ? 7.265 1.985 12.702 1.00 98.31 73 ALA A O 1
ATOM 536 N N . ILE A 1 74 ? 6.303 0.980 10.937 1.00 98.31 74 ILE A N 1
ATOM 537 C CA . ILE A 1 74 ? 6.820 1.927 9.937 1.00 98.31 74 ILE A CA 1
ATOM 538 C C . ILE A 1 74 ? 6.174 3.299 10.134 1.00 98.31 74 ILE A C 1
ATOM 540 O O . ILE A 1 74 ? 6.895 4.282 10.282 1.00 98.31 74 ILE A O 1
ATOM 544 N N . ARG A 1 75 ? 4.839 3.378 10.228 1.00 97.50 75 ARG A N 1
ATOM 545 C CA . ARG A 1 75 ? 4.114 4.644 10.456 1.00 97.50 75 ARG A CA 1
ATOM 546 C C . ARG A 1 75 ? 4.596 5.372 11.713 1.00 97.50 75 ARG A C 1
ATOM 548 O O . ARG A 1 75 ? 4.777 6.586 11.687 1.00 97.50 75 ARG A O 1
ATOM 555 N N . GLN A 1 76 ? 4.882 4.646 12.792 1.00 98.06 76 GLN A N 1
ATOM 556 C CA . GLN A 1 76 ? 5.395 5.235 14.035 1.00 98.06 76 GLN A CA 1
ATOM 557 C C . GLN A 1 76 ? 6.736 5.967 13.871 1.00 98.06 76 GLN A C 1
ATOM 559 O O . GLN A 1 76 ? 7.031 6.870 14.652 1.00 98.06 76 GLN A O 1
ATOM 564 N N . LYS A 1 77 ? 7.537 5.650 12.845 1.00 98.38 77 LYS A N 1
ATOM 565 C CA . LYS A 1 77 ? 8.759 6.411 12.529 1.00 98.38 77 LYS A CA 1
ATOM 566 C C . LYS A 1 77 ? 8.450 7.832 12.051 1.00 98.38 77 LYS A C 1
ATOM 568 O O . LYS A 1 77 ? 9.251 8.728 12.288 1.00 98.38 77 LYS A O 1
ATOM 573 N N . TYR A 1 78 ? 7.293 8.024 11.417 1.00 98.25 78 TYR A N 1
ATOM 574 C CA . TYR A 1 78 ? 6.878 9.269 10.770 1.00 98.25 78 TYR A CA 1
ATOM 575 C C . TYR A 1 78 ? 5.831 10.056 11.568 1.00 98.25 78 TYR A C 1
ATOM 577 O O . TYR A 1 78 ? 5.555 11.207 11.240 1.00 98.25 78 TYR A O 1
ATOM 585 N N . ILE A 1 79 ? 5.262 9.479 12.635 1.00 97.38 79 ILE A N 1
ATOM 586 C CA . ILE A 1 79 ? 4.087 10.041 13.320 1.00 97.38 79 ILE A CA 1
ATOM 587 C C . ILE A 1 79 ? 4.292 11.481 13.813 1.00 97.38 79 ILE A C 1
ATOM 589 O O . ILE A 1 79 ? 3.403 12.311 13.670 1.00 97.38 79 ILE A O 1
ATOM 593 N N . LYS A 1 80 ? 5.490 11.816 14.312 1.00 98.25 80 LYS A N 1
ATOM 594 C CA . LYS A 1 80 ? 5.807 13.178 14.773 1.00 98.25 80 LYS A CA 1
ATOM 595 C C . LYS A 1 80 ? 5.836 14.189 13.630 1.00 98.25 80 LYS A C 1
ATOM 597 O O . LYS A 1 80 ? 5.441 15.338 13.817 1.00 98.25 80 LYS A O 1
ATOM 602 N N . ASP A 1 81 ? 6.314 13.777 12.458 1.00 98.38 81 ASP A N 1
ATOM 603 C CA . ASP A 1 81 ? 6.284 14.622 11.268 1.00 98.38 81 ASP A CA 1
ATOM 604 C C . ASP A 1 81 ? 4.860 14.761 10.743 1.00 98.38 81 ASP A C 1
ATOM 606 O O . ASP A 1 81 ? 4.465 15.861 10.369 1.00 98.38 81 ASP A O 1
ATOM 610 N N . PHE A 1 82 ? 4.062 13.691 10.793 1.00 98.00 82 PHE A N 1
ATOM 611 C CA . PHE A 1 82 ? 2.654 13.744 10.410 1.00 98.00 82 PHE A CA 1
ATOM 612 C C . PHE A 1 82 ? 1.869 14.723 11.285 1.00 98.00 82 PHE A C 1
ATOM 614 O O . PHE A 1 82 ? 1.203 15.611 10.757 1.00 98.00 82 PHE A O 1
ATOM 621 N N . GLU A 1 83 ? 2.026 14.637 12.608 1.00 97.69 83 GLU A N 1
ATOM 622 C CA . GLU A 1 83 ? 1.414 15.562 13.568 1.00 97.69 83 GLU A CA 1
ATOM 623 C C . GLU A 1 83 ? 1.843 17.013 13.318 1.00 97.69 83 GLU A C 1
ATOM 625 O O . GLU A 1 83 ? 1.005 17.913 13.253 1.00 97.69 83 GLU A O 1
ATOM 630 N N . ARG A 1 84 ? 3.147 17.250 13.129 1.00 98.25 84 ARG A N 1
ATOM 631 C CA . ARG A 1 84 ? 3.702 18.588 12.879 1.00 98.25 84 ARG A CA 1
ATOM 632 C C . ARG A 1 84 ? 3.209 19.195 11.565 1.00 98.25 84 ARG A C 1
ATOM 634 O O . ARG A 1 84 ? 3.022 20.408 11.492 1.00 98.25 84 ARG A O 1
ATOM 641 N N . LEU A 1 85 ? 3.052 18.374 10.530 1.00 97.50 85 LEU A N 1
ATOM 642 C CA . LEU A 1 85 ? 2.697 18.802 9.175 1.00 97.50 85 LEU A CA 1
ATOM 643 C C . LEU A 1 85 ? 1.187 18.754 8.904 1.00 97.50 85 LEU A C 1
ATOM 645 O O . LEU A 1 85 ? 0.761 19.140 7.818 1.00 97.50 85 LEU A O 1
ATOM 649 N N . GLY A 1 86 ? 0.382 18.301 9.870 1.00 95.81 86 GLY A N 1
ATOM 650 C CA . GLY A 1 86 ? -1.065 18.159 9.715 1.00 95.81 86 GLY A CA 1
ATOM 651 C C . GLY A 1 86 ? -1.472 17.057 8.732 1.00 95.81 86 GLY A C 1
ATOM 652 O O . GLY A 1 86 ? -2.524 17.163 8.105 1.00 95.81 86 GLY A O 1
ATOM 653 N N . ILE A 1 87 ? -0.645 16.020 8.573 1.00 95.88 87 ILE A N 1
ATOM 654 C CA . ILE A 1 87 ? -0.952 14.856 7.733 1.00 95.88 87 ILE A CA 1
ATOM 655 C C . ILE A 1 87 ? -1.940 13.964 8.487 1.00 95.88 87 ILE A C 1
ATOM 657 O O . ILE A 1 87 ? -1.721 13.613 9.647 1.00 95.88 87 ILE A O 1
ATOM 661 N N . ILE A 1 88 ? -3.037 13.601 7.825 1.00 94.25 88 ILE A N 1
ATOM 662 C CA . ILE A 1 88 ? -4.084 12.759 8.410 1.00 94.25 88 ILE A CA 1
ATOM 663 C C . ILE A 1 88 ? -3.849 11.312 7.992 1.00 94.25 88 ILE A C 1
ATOM 665 O O . ILE A 1 88 ? -3.980 10.988 6.811 1.00 94.25 88 ILE A O 1
ATOM 669 N N . SER A 1 89 ? -3.590 10.453 8.975 1.00 93.56 89 SER A N 1
ATOM 670 C CA . SER A 1 89 ? -3.413 9.016 8.778 1.00 93.56 89 SER A CA 1
ATOM 671 C C . SER A 1 89 ? -4.694 8.232 8.990 1.00 93.56 89 SER A C 1
ATOM 673 O O . SER A 1 89 ? -5.450 8.483 9.929 1.00 93.56 89 SER A O 1
ATOM 675 N N . PHE A 1 90 ? -4.899 7.225 8.151 1.00 90.50 90 PHE A N 1
ATOM 676 C CA . PHE A 1 90 ? -5.934 6.222 8.338 1.00 90.50 90 PHE A CA 1
ATOM 677 C C . PHE A 1 90 ? -5.510 4.887 7.737 1.00 90.50 90 PHE A C 1
ATOM 679 O O . PHE A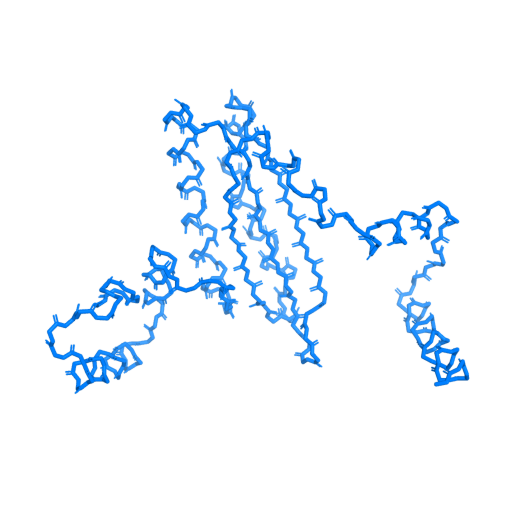 1 90 ? -4.587 4.785 6.927 1.00 90.50 90 PHE A O 1
ATOM 686 N N . ASP A 1 91 ? -6.177 3.832 8.155 1.00 92.56 91 ASP A N 1
ATOM 687 C CA . ASP A 1 91 ? -5.972 2.491 7.647 1.00 92.56 91 ASP A CA 1
ATOM 688 C C . ASP A 1 91 ? -7.301 1.761 7.641 1.00 92.56 91 ASP A C 1
ATOM 690 O O . ASP A 1 91 ? -8.190 2.031 8.449 1.00 92.56 91 ASP A O 1
ATOM 694 N N . HIS A 1 92 ? -7.446 0.863 6.680 1.00 89.31 92 HIS A N 1
ATOM 695 C CA . HIS A 1 92 ? -8.569 -0.050 6.649 1.00 89.31 92 HIS A CA 1
ATOM 696 C C . HIS A 1 92 ? -8.125 -1.385 6.083 1.00 89.31 92 HIS A C 1
ATOM 698 O O . HIS A 1 92 ? -7.170 -1.477 5.305 1.00 89.31 92 HIS A O 1
ATOM 704 N N . PHE A 1 93 ? -8.817 -2.422 6.521 1.00 93.19 93 PHE A N 1
ATOM 705 C CA . PHE A 1 93 ? -8.688 -3.740 5.955 1.00 93.19 93 PHE A CA 1
ATOM 706 C C . PHE A 1 93 ? -10.034 -4.444 5.974 1.00 93.19 93 PHE A C 1
ATOM 708 O O . PHE A 1 93 ? -10.851 -4.251 6.880 1.00 93.19 93 PHE A O 1
ATOM 715 N N . GLU A 1 94 ? -10.224 -5.328 5.010 1.00 89.94 94 GLU A N 1
ATOM 716 C CA . GLU A 1 94 ? -11.432 -6.118 4.888 1.00 89.94 94 GLU A CA 1
ATOM 717 C C . GLU A 1 94 ? -11.116 -7.494 4.304 1.00 89.94 94 GLU A C 1
ATOM 719 O O . GLU A 1 94 ? -10.159 -7.657 3.537 1.00 89.94 94 GLU A O 1
ATOM 724 N N . PRO A 1 95 ? -11.914 -8.521 4.641 1.00 87.81 95 PRO A N 1
ATOM 725 C CA . PRO A 1 95 ? -11.865 -9.783 3.921 1.00 87.81 95 PRO A CA 1
ATOM 726 C C . PRO A 1 95 ? -12.073 -9.532 2.424 1.00 87.81 95 PRO A C 1
ATOM 728 O O . PRO A 1 95 ? -13.057 -8.909 2.027 1.00 87.81 95 PRO A O 1
ATOM 731 N N . PHE A 1 96 ? -11.162 -10.033 1.591 1.00 84.81 96 PHE A N 1
ATOM 732 C CA . PHE A 1 96 ? -11.170 -9.759 0.159 1.00 84.81 96 PHE A CA 1
ATOM 733 C C . PHE A 1 96 ? -11.048 -11.037 -0.669 1.00 84.81 96 PHE A C 1
ATOM 735 O O . PHE A 1 96 ? -10.121 -11.837 -0.517 1.00 84.81 96 PHE A O 1
ATOM 742 N N . GLY A 1 97 ? -11.997 -11.200 -1.593 1.00 76.44 97 GLY A N 1
ATOM 743 C CA . GLY A 1 97 ? -12.078 -12.342 -2.498 1.00 76.44 97 GLY A CA 1
ATOM 744 C C . GLY A 1 97 ? -12.583 -13.636 -1.847 1.00 76.44 97 GLY A C 1
ATOM 745 O O . GLY A 1 97 ? -12.710 -13.765 -0.633 1.00 76.44 97 GLY A O 1
ATOM 746 N N . ALA A 1 98 ? -12.870 -14.634 -2.688 1.00 71.12 98 ALA A N 1
ATOM 747 C CA . ALA A 1 98 ? -13.360 -15.946 -2.250 1.00 71.12 98 ALA A CA 1
ATOM 748 C C . ALA A 1 98 ? -12.278 -16.826 -1.582 1.00 71.12 98 ALA A C 1
ATOM 750 O O . ALA A 1 98 ? -12.605 -17.838 -0.969 1.00 71.12 98 ALA A O 1
ATOM 751 N N . ASN A 1 99 ? -10.999 -16.442 -1.688 1.00 65.50 99 ASN A N 1
ATOM 752 C CA . ASN A 1 99 ? -9.839 -17.292 -1.393 1.00 65.50 99 ASN A CA 1
ATOM 753 C C . ASN A 1 99 ? -9.014 -16.813 -0.186 1.00 65.50 99 ASN A C 1
ATOM 755 O O . ASN A 1 99 ? -7.788 -16.866 -0.221 1.00 65.50 99 ASN A O 1
ATOM 759 N N . ASN A 1 100 ? -9.668 -16.377 0.896 1.00 79.50 100 ASN A N 1
ATOM 760 C CA . ASN A 1 100 ? -8.998 -16.116 2.180 1.00 79.50 100 ASN A CA 1
ATOM 761 C C . ASN A 1 100 ? -7.911 -15.014 2.112 1.00 79.50 100 ASN A C 1
ATOM 763 O O . ASN A 1 100 ? -6.879 -15.111 2.778 1.00 79.50 100 ASN A O 1
ATOM 767 N N . GLY A 1 101 ? -8.137 -13.987 1.289 1.00 89.94 101 GLY A N 1
ATOM 768 C CA . GLY A 1 101 ? -7.303 -12.789 1.220 1.00 89.94 101 GLY A CA 1
ATOM 769 C C . GLY A 1 101 ? -7.828 -11.672 2.120 1.00 89.94 101 GLY A C 1
ATOM 770 O O . GLY A 1 101 ? -8.983 -11.685 2.555 1.00 89.94 101 GLY A O 1
ATOM 771 N N . VAL A 1 102 ? -6.970 -10.697 2.384 1.00 93.75 102 VAL A N 1
ATOM 772 C CA . VAL A 1 102 ? -7.302 -9.448 3.072 1.00 93.75 102 VAL A CA 1
ATOM 773 C C . VAL A 1 102 ? -6.914 -8.304 2.147 1.00 93.75 102 VAL A C 1
ATOM 775 O O . VAL A 1 102 ? -5.783 -8.260 1.666 1.00 93.75 102 VAL A O 1
ATOM 778 N N . PHE A 1 103 ? -7.845 -7.399 1.864 1.00 93.75 103 PHE A N 1
ATOM 779 C CA . PHE A 1 103 ? -7.486 -6.098 1.317 1.00 93.75 103 PHE A CA 1
ATOM 780 C C . PHE A 1 103 ? -6.981 -5.254 2.476 1.00 93.75 103 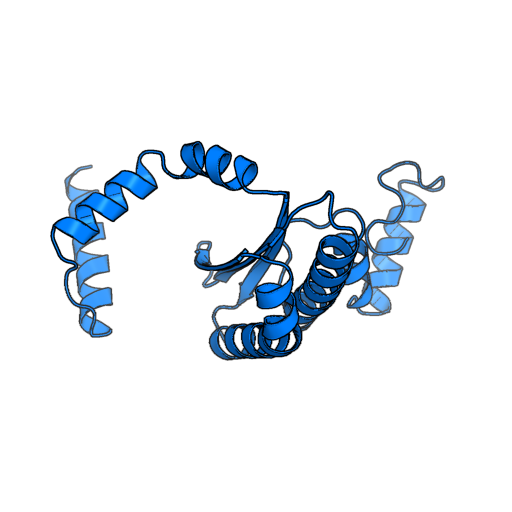PHE A C 1
ATOM 782 O O . PHE A 1 103 ? -7.592 -5.252 3.540 1.00 93.75 103 PHE A O 1
ATOM 789 N N . PHE A 1 104 ? -5.849 -4.591 2.291 1.00 95.06 104 PHE A N 1
ATOM 790 C CA . PHE A 1 104 ? -5.264 -3.710 3.285 1.00 95.06 104 PHE A CA 1
ATOM 791 C C . PHE A 1 104 ? -4.774 -2.446 2.609 1.00 95.06 104 PHE A C 1
ATOM 793 O O . PHE A 1 104 ? -4.053 -2.500 1.609 1.00 95.06 104 PHE A O 1
ATOM 800 N N . ALA A 1 105 ? -5.139 -1.320 3.199 1.00 93.69 105 ALA A N 1
ATOM 801 C CA . ALA A 1 105 ? -4.746 -0.008 2.743 1.00 93.69 105 ALA A CA 1
ATOM 802 C C . ALA A 1 105 ? -4.253 0.827 3.919 1.00 93.69 105 ALA A C 1
ATOM 804 O O . ALA A 1 105 ? -4.943 0.983 4.930 1.00 93.69 105 ALA A O 1
ATOM 805 N N . MET A 1 106 ? -3.068 1.411 3.753 1.00 95.56 106 MET A N 1
ATOM 806 C CA . MET A 1 106 ? -2.578 2.490 4.609 1.00 95.56 106 MET A CA 1
ATOM 807 C C . MET A 1 106 ? -2.619 3.792 3.820 1.00 95.56 106 MET A C 1
ATOM 809 O O . MET A 1 106 ? -2.021 3.901 2.747 1.00 95.56 106 MET A O 1
ATOM 813 N N . GLY A 1 107 ? -3.374 4.754 4.341 1.00 93.69 107 GLY A N 1
ATOM 814 C CA . GLY A 1 107 ? -3.726 5.991 3.670 1.00 93.69 107 GLY A CA 1
ATOM 815 C C . GLY A 1 107 ? -3.280 7.225 4.438 1.00 93.69 107 GLY A C 1
ATOM 816 O O . GLY A 1 107 ? -3.390 7.271 5.660 1.00 93.69 107 GLY A O 1
ATOM 817 N N . GLU A 1 108 ? -2.818 8.232 3.704 1.00 94.94 108 GLU A N 1
ATOM 818 C CA . GLU A 1 108 ? -2.392 9.522 4.243 1.00 94.94 108 GLU A CA 1
ATOM 819 C C . GLU A 1 108 ? -2.998 10.657 3.407 1.00 94.94 108 GLU A C 1
ATOM 821 O O . GLU A 1 108 ? -3.031 10.584 2.174 1.00 94.94 108 GLU A O 1
ATOM 826 N N . ILE A 1 109 ? -3.478 11.711 4.067 1.00 94.19 109 ILE A N 1
ATOM 827 C CA . ILE A 1 109 ? -3.977 12.934 3.422 1.00 94.19 109 ILE A CA 1
ATOM 828 C C . ILE A 1 109 ? -3.048 14.078 3.788 1.00 94.19 109 ILE A C 1
ATOM 830 O O . ILE A 1 109 ? -2.831 14.337 4.972 1.00 94.19 109 ILE A O 1
ATOM 834 N N . TYR A 1 110 ? -2.527 14.774 2.782 1.00 94.69 110 TYR A N 1
ATOM 835 C CA . TYR A 1 110 ? -1.573 15.862 2.977 1.00 94.69 110 TYR A CA 1
ATOM 836 C C . TYR A 1 110 ? -1.882 17.072 2.090 1.00 94.69 110 TYR A C 1
ATOM 838 O O . TYR A 1 110 ? -2.524 16.967 1.040 1.00 94.69 110 TYR A O 1
ATOM 846 N N . ASP A 1 111 ? -1.391 18.239 2.504 1.00 93.56 111 ASP A N 1
ATOM 847 C CA . ASP A 1 111 ? -1.413 19.454 1.693 1.00 93.56 111 ASP A CA 1
ATOM 848 C C . ASP A 1 111 ? -0.319 19.390 0.615 1.00 93.56 111 ASP A C 1
ATOM 850 O O . ASP A 1 111 ? 0.876 19.413 0.909 1.00 93.56 111 ASP A O 1
ATOM 854 N N . ASN A 1 112 ? -0.722 19.329 -0.656 1.00 91.81 112 ASN A N 1
ATOM 855 C CA . ASN A 1 112 ? 0.203 19.241 -1.788 1.00 91.81 112 ASN A CA 1
ATOM 856 C C . ASN A 1 112 ? 0.935 20.555 -2.104 1.00 91.81 112 ASN A C 1
ATOM 858 O O . ASN A 1 112 ? 1.846 20.553 -2.928 1.00 91.81 112 ASN A O 1
ATOM 862 N N . THR A 1 113 ? 0.554 21.670 -1.476 1.00 94.50 113 THR A N 1
ATOM 863 C CA . THR A 1 113 ? 1.307 22.930 -1.565 1.00 94.50 113 THR A CA 1
ATOM 864 C C . THR A 1 113 ? 2.492 22.966 -0.594 1.00 94.50 113 THR A C 1
ATOM 866 O O . THR A 1 113 ? 3.417 23.759 -0.776 1.00 94.50 113 THR A O 1
ATOM 869 N N . ASN A 1 114 ? 2.511 22.070 0.399 1.00 96.75 114 ASN A N 1
ATOM 870 C CA . ASN A 1 114 ? 3.613 21.897 1.334 1.00 96.75 114 ASN A CA 1
ATOM 871 C C . ASN A 1 114 ? 4.593 20.823 0.820 1.00 96.75 114 ASN A C 1
ATOM 873 O O . ASN A 1 114 ? 4.356 19.617 0.936 1.00 96.75 114 ASN A O 1
ATOM 877 N N . GLU A 1 115 ? 5.729 21.260 0.269 1.00 97.56 115 GLU A N 1
ATOM 878 C CA . GLU A 1 115 ? 6.745 20.351 -0.287 1.00 97.56 115 GLU A CA 1
ATOM 879 C 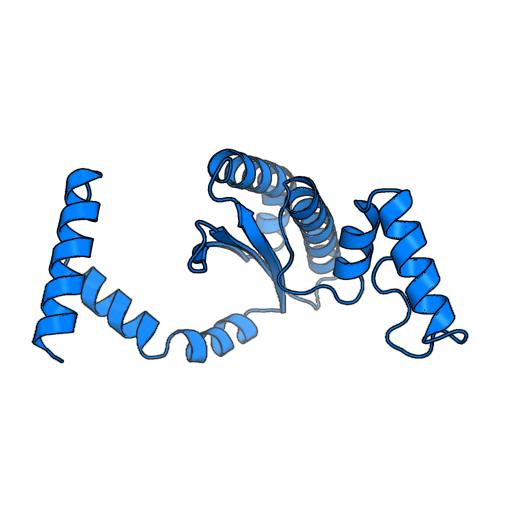C . GLU A 1 115 ? 7.382 19.426 0.767 1.00 97.56 115 GLU A C 1
ATOM 881 O O . GLU A 1 115 ? 7.778 18.308 0.433 1.00 97.56 115 GLU A O 1
ATOM 886 N N . GLU A 1 116 ? 7.441 19.834 2.040 1.00 98.06 116 GLU A N 1
ATOM 887 C CA . GLU A 1 116 ? 7.923 18.963 3.118 1.00 98.06 116 GLU A CA 1
ATOM 888 C C . GLU A 1 116 ? 6.924 17.830 3.390 1.00 98.06 116 GLU A C 1
ATOM 890 O O . GLU A 1 116 ? 7.315 16.663 3.408 1.00 98.06 116 GLU A O 1
ATOM 895 N N . ALA A 1 117 ? 5.630 18.150 3.503 1.00 97.44 117 ALA A N 1
ATOM 896 C CA . ALA A 1 117 ? 4.570 17.155 3.693 1.00 97.44 117 ALA A CA 1
ATOM 897 C C . ALA A 1 117 ? 4.521 16.147 2.541 1.00 97.44 117 ALA A C 1
ATOM 899 O O . ALA A 1 117 ? 4.434 14.938 2.763 1.00 97.44 117 ALA A O 1
ATOM 900 N N . LYS A 1 118 ? 4.661 16.629 1.305 1.00 96.88 118 LYS A N 1
ATOM 901 C CA . LYS A 1 118 ? 4.737 15.792 0.104 1.00 96.88 118 LYS A CA 1
ATOM 902 C C . LYS A 1 118 ? 5.950 14.863 0.113 1.00 96.88 118 LYS A C 1
ATOM 904 O O . LYS A 1 118 ? 5.811 13.685 -0.217 1.00 96.88 118 LYS A O 1
ATOM 909 N N . LYS A 1 119 ? 7.130 15.371 0.484 1.00 97.69 119 LYS A N 1
ATOM 910 C CA . LYS A 1 119 ? 8.356 14.567 0.577 1.00 97.69 119 LYS A CA 1
ATOM 911 C C . LYS A 1 119 ? 8.218 13.477 1.642 1.00 97.69 119 LYS A C 1
ATOM 913 O O . LYS A 1 119 ? 8.417 12.310 1.326 1.00 97.69 119 LYS A O 1
ATOM 918 N N . ILE A 1 120 ? 7.819 13.851 2.856 1.00 98.06 120 ILE A N 1
ATOM 919 C CA . ILE A 1 120 ? 7.648 12.928 3.985 1.00 98.06 120 ILE A CA 1
ATOM 920 C C . ILE A 1 120 ? 6.594 11.860 3.672 1.00 98.06 120 ILE A C 1
ATOM 922 O O . ILE A 1 120 ? 6.836 10.671 3.873 1.00 98.06 120 ILE A O 1
ATOM 926 N N . THR A 1 121 ? 5.456 12.260 3.096 1.00 97.38 121 THR A N 1
ATOM 927 C CA . THR A 1 121 ? 4.410 11.310 2.689 1.00 97.38 121 THR A CA 1
ATOM 928 C C . THR A 1 121 ? 4.919 10.353 1.615 1.00 97.38 121 THR A C 1
ATOM 930 O O . THR A 1 121 ? 4.642 9.159 1.683 1.00 97.38 121 THR A O 1
ATOM 933 N N . ARG A 1 122 ? 5.690 10.836 0.630 1.00 96.00 122 ARG A N 1
ATOM 934 C CA . ARG A 1 122 ? 6.290 9.974 -0.399 1.00 96.00 122 ARG A CA 1
ATOM 935 C C . ARG A 1 122 ? 7.277 8.971 0.199 1.00 96.00 122 ARG A C 1
ATOM 937 O O . ARG A 1 122 ? 7.204 7.802 -0.155 1.00 96.00 122 ARG A O 1
ATOM 944 N N . GLU A 1 123 ? 8.159 9.402 1.096 1.00 97.12 123 GLU A N 1
ATOM 945 C CA . GLU A 1 123 ? 9.125 8.514 1.758 1.00 97.12 123 GLU A CA 1
ATOM 946 C C . GLU A 1 123 ? 8.418 7.416 2.561 1.00 97.12 123 GLU A C 1
ATOM 948 O O . GLU A 1 123 ? 8.729 6.236 2.390 1.00 97.12 123 GLU A O 1
ATOM 953 N N . PHE A 1 124 ? 7.406 7.786 3.352 1.00 97.69 124 PHE A N 1
ATOM 954 C CA . PHE A 1 124 ? 6.567 6.819 4.058 1.00 97.69 124 PHE A CA 1
ATOM 955 C C . PHE A 1 124 ? 5.884 5.845 3.090 1.00 97.69 124 PHE A C 1
ATOM 957 O O . PHE A 1 124 ? 5.944 4.632 3.293 1.00 97.69 124 PHE A O 1
ATOM 964 N N . MET A 1 125 ? 5.267 6.365 2.022 1.00 96.12 125 MET A N 1
ATOM 965 C CA . MET A 1 125 ? 4.571 5.562 1.013 1.00 96.12 125 MET A CA 1
ATOM 966 C C . MET A 1 125 ? 5.501 4.565 0.329 1.00 96.12 125 MET A C 1
ATOM 968 O O . MET A 1 125 ? 5.099 3.432 0.081 1.00 96.12 125 MET A O 1
ATOM 972 N N . ASP A 1 126 ? 6.734 4.957 0.033 1.00 95.12 126 ASP A N 1
ATOM 973 C CA . ASP A 1 126 ? 7.716 4.079 -0.595 1.00 95.12 126 ASP A CA 1
ATOM 974 C C . ASP A 1 126 ? 8.142 2.952 0.353 1.00 95.12 126 ASP A C 1
ATOM 976 O O . ASP A 1 126 ? 8.193 1.788 -0.057 1.00 95.12 126 ASP A O 1
ATOM 980 N N . GLU A 1 127 ? 8.374 3.269 1.632 1.00 97.06 127 GLU A N 1
ATOM 981 C CA . GLU A 1 127 ? 8.732 2.272 2.642 1.00 97.06 127 GLU A CA 1
ATOM 982 C C . GLU A 1 127 ? 7.590 1.275 2.876 1.00 97.06 127 GLU A C 1
ATOM 984 O O . GLU A 1 127 ? 7.816 0.060 2.840 1.00 97.06 127 GLU A O 1
ATOM 989 N N . ILE A 1 128 ? 6.355 1.758 3.055 1.00 96.81 128 ILE A N 1
ATOM 990 C CA . ILE A 1 128 ? 5.215 0.879 3.331 1.00 96.81 128 ILE A CA 1
ATOM 991 C C . ILE A 1 128 ? 4.836 0.027 2.115 1.00 96.81 128 ILE A C 1
ATOM 993 O O . ILE A 1 128 ? 4.571 -1.166 2.266 1.00 96.81 128 ILE A O 1
ATOM 997 N N . LYS A 1 129 ? 4.881 0.581 0.897 1.00 95.75 129 LYS A N 1
ATOM 998 C CA . LYS A 1 129 ? 4.622 -0.175 -0.340 1.00 95.75 129 LYS A CA 1
ATOM 999 C C . LYS A 1 129 ? 5.637 -1.289 -0.524 1.00 95.75 129 LYS A C 1
ATOM 1001 O O . LYS A 1 129 ? 5.260 -2.429 -0.790 1.00 95.75 129 LYS A O 1
ATOM 1006 N N . LEU A 1 130 ? 6.921 -0.981 -0.338 1.00 95.50 130 LEU A N 1
ATOM 1007 C CA . LEU A 1 130 ? 7.974 -1.985 -0.418 1.00 95.50 130 LEU A CA 1
ATOM 1008 C C . LEU A 1 130 ? 7.804 -3.059 0.661 1.00 95.50 130 LEU A C 1
ATOM 1010 O O . LEU A 1 130 ? 7.987 -4.243 0.380 1.00 95.50 130 LEU A O 1
ATOM 1014 N N . TYR A 1 131 ? 7.441 -2.664 1.881 1.00 96.69 131 TYR A N 1
ATOM 1015 C CA . TYR A 1 131 ? 7.175 -3.591 2.975 1.00 96.69 131 TYR A CA 1
ATOM 1016 C C . TYR A 1 131 ? 6.004 -4.538 2.669 1.00 96.69 131 TYR A C 1
ATOM 1018 O O . TYR A 1 131 ? 6.153 -5.754 2.807 1.00 96.69 131 TYR A O 1
ATOM 1026 N N . MET A 1 132 ? 4.870 -4.014 2.192 1.00 95.06 132 MET A N 1
ATOM 1027 C CA . MET A 1 132 ? 3.704 -4.824 1.819 1.00 95.06 132 MET A CA 1
ATOM 1028 C C . MET A 1 132 ? 4.037 -5.811 0.698 1.00 95.06 132 MET A C 1
ATOM 1030 O O . MET A 1 132 ? 3.695 -6.989 0.787 1.00 95.06 132 MET A O 1
ATOM 1034 N N . VAL A 1 133 ? 4.753 -5.355 -0.331 1.00 94.00 133 VAL A N 1
ATOM 1035 C CA . VAL A 1 133 ? 5.187 -6.196 -1.454 1.00 94.00 133 VAL A CA 1
ATOM 1036 C C . VAL A 1 133 ? 6.140 -7.303 -0.984 1.00 94.00 133 VAL A C 1
ATOM 1038 O O . VAL A 1 133 ? 5.961 -8.468 -1.336 1.00 94.00 133 VAL A O 1
ATOM 1041 N N . LYS A 1 134 ? 7.120 -6.982 -0.128 1.00 94.56 134 LYS A N 1
ATOM 1042 C CA . LYS A 1 134 ? 8.030 -7.979 0.471 1.00 94.56 134 LYS A CA 1
ATOM 1043 C C . LYS A 1 134 ? 7.316 -8.978 1.380 1.00 94.56 134 LYS A C 1
ATOM 1045 O O . LYS A 1 134 ? 7.806 -10.089 1.554 1.00 94.56 134 LYS A O 1
ATOM 1050 N N . SER A 1 135 ? 6.164 -8.598 1.920 1.00 94.31 135 SER A N 1
ATOM 1051 C CA . 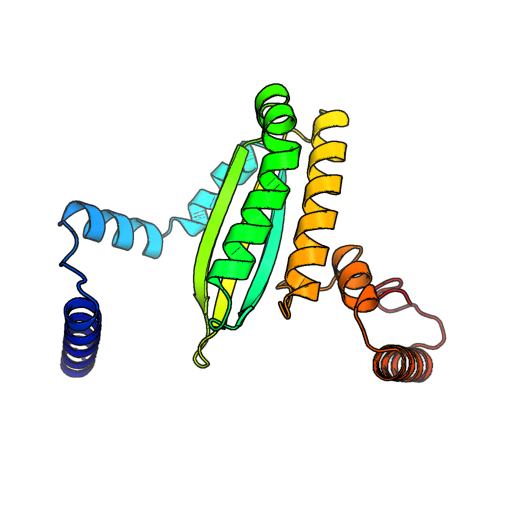SER A 1 135 ? 5.318 -9.455 2.753 1.00 94.31 135 SER A CA 1
ATOM 1052 C C . SER A 1 135 ? 4.397 -10.373 1.937 1.00 94.31 135 SER A C 1
ATOM 1054 O O . SER A 1 135 ? 3.489 -10.986 2.490 1.00 94.31 135 SER A O 1
ATOM 1056 N N . GLY A 1 136 ? 4.604 -10.472 0.618 1.00 91.06 136 GLY A N 1
ATOM 1057 C CA . GLY A 1 136 ? 3.780 -11.289 -0.276 1.00 91.06 136 GLY A CA 1
ATOM 1058 C C . GLY A 1 136 ? 2.491 -10.602 -0.728 1.00 91.06 136 GLY A C 1
ATOM 1059 O O . GLY A 1 136 ? 1.618 -11.257 -1.293 1.00 91.06 136 GLY A O 1
ATOM 1060 N N . GLY A 1 137 ? 2.361 -9.296 -0.484 1.00 92.12 137 GLY A N 1
ATOM 1061 C CA . GLY A 1 137 ? 1.223 -8.513 -0.936 1.00 92.12 137 GLY A CA 1
ATOM 1062 C C . GLY A 1 137 ? 1.249 -8.260 -2.438 1.00 92.12 137 GLY A C 1
ATOM 1063 O O . GLY A 1 137 ? 2.302 -7.986 -3.018 1.00 92.12 137 GLY A O 1
ATOM 1064 N N . MET A 1 138 ? 0.073 -8.306 -3.058 1.00 90.94 138 MET A N 1
ATOM 1065 C CA . MET A 1 138 ? -0.143 -7.891 -4.437 1.00 90.94 138 MET A CA 1
ATOM 1066 C C . MET A 1 138 ? -0.805 -6.506 -4.459 1.00 90.94 138 MET A C 1
ATOM 1068 O O . MET A 1 138 ? -1.985 -6.394 -4.106 1.00 90.94 138 MET A O 1
ATOM 1072 N N . PRO A 1 139 ? -0.082 -5.460 -4.897 1.00 90.00 139 PRO A N 1
ATOM 1073 C CA . PRO A 1 139 ? -0.614 -4.111 -5.014 1.00 90.00 139 PRO A CA 1
ATOM 1074 C C . PRO A 1 139 ? -1.860 -4.024 -5.884 1.00 90.00 139 PRO A C 1
ATOM 1076 O O . PRO A 1 139 ? -1.931 -4.644 -6.945 1.00 90.00 139 PRO A O 1
ATOM 1079 N N . PHE A 1 140 ? -2.807 -3.179 -5.480 1.00 84.00 140 PHE A N 1
ATOM 1080 C CA . PHE A 1 140 ? -4.010 -2.935 -6.281 1.00 84.00 140 PHE A CA 1
ATOM 1081 C C . PHE A 1 140 ? -3.710 -2.143 -7.567 1.00 84.00 140 PHE A C 1
ATOM 1083 O O . PHE A 1 140 ? -4.417 -2.251 -8.568 1.00 84.00 140 PHE A O 1
ATOM 1090 N N . THR A 1 141 ? -2.618 -1.370 -7.571 1.00 80.94 141 THR A N 1
ATOM 1091 C CA . THR A 1 141 ? -2.112 -0.663 -8.754 1.00 80.94 141 THR A CA 1
ATOM 1092 C C . THR A 1 141 ? -0.638 -1.002 -8.960 1.00 80.94 141 THR A C 1
ATOM 1094 O O . THR A 1 141 ? 0.143 -0.948 -8.014 1.00 80.94 141 THR A O 1
ATOM 1097 N N . SER A 1 142 ? -0.242 -1.300 -10.197 1.00 76.94 142 SER A N 1
ATOM 1098 C CA . SER A 1 142 ? 1.133 -1.681 -10.552 1.00 76.94 142 SER A CA 1
ATOM 1099 C C . SER A 1 142 ? 1.767 -0.720 -11.567 1.00 76.94 142 SER A C 1
ATOM 1101 O O . SER A 1 142 ? 2.525 -1.142 -12.440 1.00 76.94 142 SER A O 1
ATOM 1103 N N . LYS A 1 143 ? 1.392 0.567 -11.526 1.00 82.25 143 LYS A N 1
ATOM 1104 C CA . LYS A 1 143 ? 1.832 1.580 -12.501 1.00 82.25 143 LYS A CA 1
ATOM 1105 C C . LYS A 1 143 ? 2.853 2.544 -11.900 1.00 82.25 143 LYS A C 1
ATOM 1107 O O . LYS A 1 143 ? 2.784 2.870 -10.713 1.00 82.25 143 LYS A O 1
ATOM 1112 N N . GLY A 1 144 ? 3.756 3.036 -12.747 1.00 86.19 144 GLY A N 1
ATOM 1113 C CA . GLY A 1 144 ? 4.783 4.009 -12.380 1.00 86.19 144 GLY A CA 1
ATOM 1114 C C . GLY A 1 144 ? 5.660 3.499 -11.238 1.00 86.19 144 GLY A C 1
ATOM 1115 O O . GLY A 1 144 ? 5.997 2.317 -11.189 1.00 86.19 144 GLY A O 1
ATOM 1116 N N . HIS A 1 145 ? 5.946 4.378 -10.277 1.00 86.44 145 HIS A N 1
ATOM 1117 C CA . HIS A 1 145 ? 6.817 4.089 -9.132 1.00 86.44 145 HIS A CA 1
ATOM 1118 C C . HIS A 1 145 ? 6.414 2.839 -8.334 1.00 86.44 145 HIS A C 1
ATOM 1120 O O . HIS A 1 145 ? 7.266 2.063 -7.915 1.00 86.44 145 HIS A O 1
ATOM 1126 N N . TYR A 1 146 ? 5.112 2.577 -8.158 1.00 86.69 146 TYR A N 1
ATOM 1127 C CA . TYR A 1 146 ? 4.682 1.370 -7.441 1.00 86.69 146 TYR A CA 1
ATOM 1128 C C . TYR A 1 146 ? 4.982 0.098 -8.256 1.00 86.69 146 TYR A C 1
ATOM 1130 O O . TYR A 1 146 ? 5.383 -0.923 -7.702 1.00 86.69 146 TYR A O 1
ATOM 1138 N N . GLY A 1 147 ? 4.871 0.176 -9.586 1.00 89.38 147 GLY A N 1
ATOM 1139 C CA . GLY A 1 147 ? 5.308 -0.893 -10.482 1.00 89.38 147 GLY A CA 1
ATOM 1140 C C . GLY A 1 147 ? 6.813 -1.152 -10.381 1.00 89.38 147 GLY A C 1
ATOM 1141 O O . GLY A 1 147 ? 7.223 -2.305 -10.310 1.00 89.38 147 GLY A O 1
ATOM 1142 N N . GLU A 1 148 ? 7.639 -0.106 -10.315 1.00 89.75 148 GLU A N 1
ATOM 1143 C CA . GLU A 1 148 ? 9.091 -0.237 -10.100 1.00 89.75 148 GLU A CA 1
ATOM 1144 C C . GLU A 1 148 ? 9.417 -0.930 -8.768 1.00 89.75 148 GLU A C 1
ATOM 1146 O O . GLU A 1 148 ? 10.196 -1.886 -8.745 1.00 89.75 148 GLU A O 1
ATOM 1151 N N . LEU A 1 149 ? 8.759 -0.528 -7.673 1.00 89.50 149 LEU A N 1
ATOM 1152 C CA . LEU A 1 149 ? 8.906 -1.179 -6.366 1.00 89.50 149 LEU A CA 1
ATOM 1153 C C . LEU A 1 149 ? 8.514 -2.662 -6.417 1.00 89.50 149 LEU A C 1
ATOM 1155 O O . LEU A 1 149 ? 9.223 -3.496 -5.853 1.00 89.50 149 LEU A O 1
ATOM 1159 N N . MET A 1 150 ? 7.442 -3.016 -7.132 1.00 90.25 150 MET A N 1
ATOM 1160 C CA . MET A 1 150 ? 7.086 -4.419 -7.371 1.00 90.25 150 MET A CA 1
ATOM 1161 C C . MET A 1 150 ? 8.169 -5.167 -8.150 1.00 90.25 150 MET A C 1
ATOM 1163 O O . MET A 1 150 ? 8.555 -6.268 -7.766 1.00 90.25 150 MET A O 1
ATOM 1167 N N . GLY A 1 151 ? 8.686 -4.570 -9.225 1.00 90.62 151 GLY A N 1
ATOM 1168 C CA . GLY A 1 151 ? 9.761 -5.164 -10.019 1.00 90.62 151 GLY A CA 1
ATOM 1169 C C . GLY A 1 151 ? 11.023 -5.427 -9.193 1.00 90.62 151 GLY A C 1
ATOM 1170 O O . GLY A 1 151 ? 11.699 -6.433 -9.407 1.00 90.62 151 GLY A O 1
ATOM 1171 N N . SER A 1 152 ? 11.299 -4.580 -8.194 1.00 91.44 152 SER A N 1
ATOM 1172 C CA . SER A 1 152 ? 12.476 -4.695 -7.321 1.00 91.44 152 SER A CA 1
ATOM 1173 C C . SER A 1 152 ? 12.507 -5.959 -6.454 1.00 91.44 152 SER A C 1
ATOM 1175 O O . SER A 1 152 ? 13.578 -6.351 -5.992 1.00 91.44 152 SER A O 1
ATOM 1177 N N . VAL A 1 153 ? 11.358 -6.611 -6.239 1.00 92.50 153 VAL A N 1
ATOM 1178 C CA . VAL A 1 153 ? 11.275 -7.862 -5.467 1.00 92.50 153 VAL A CA 1
ATOM 1179 C C . VAL A 1 153 ? 11.164 -9.108 -6.342 1.00 92.50 153 VAL A C 1
ATOM 1181 O O . VAL A 1 153 ? 11.090 -10.220 -5.818 1.00 92.50 153 VAL A O 1
ATOM 1184 N N . PHE A 1 154 ? 11.119 -8.955 -7.667 1.00 92.88 154 PHE A N 1
ATOM 1185 C CA . PHE A 1 154 ? 11.075 -10.104 -8.560 1.00 92.88 154 PHE A CA 1
ATOM 1186 C C . PHE A 1 154 ? 12.343 -10.938 -8.404 1.00 92.88 154 PHE A C 1
ATOM 1188 O O . PHE A 1 154 ? 13.451 -10.415 -8.274 1.00 92.88 154 PHE A O 1
ATOM 1195 N N . SER A 1 155 ? 12.191 -12.263 -8.467 1.00 93.81 155 SER A N 1
ATOM 1196 C CA . SER A 1 155 ? 13.361 -13.127 -8.572 1.00 93.81 155 SER A CA 1
ATOM 1197 C C . SER A 1 155 ? 14.130 -12.789 -9.858 1.00 93.81 155 SER A C 1
ATOM 1199 O O . SER A 1 155 ? 13.508 -12.399 -10.854 1.00 93.81 155 SER A O 1
ATOM 1201 N N . PRO A 1 156 ? 15.463 -12.965 -9.893 1.00 95.19 156 PRO A N 1
ATOM 1202 C CA . PRO A 1 156 ? 16.251 -12.669 -11.089 1.00 95.19 156 PRO A CA 1
ATOM 1203 C C . PRO A 1 156 ? 15.714 -13.366 -12.347 1.00 95.19 156 PRO A C 1
ATOM 1205 O O . PRO A 1 156 ? 15.583 -12.744 -13.398 1.00 95.19 156 PRO A O 1
ATOM 1208 N N . THR A 1 157 ? 15.312 -14.635 -12.217 1.00 96.75 157 THR A N 1
ATOM 1209 C CA . THR A 1 157 ? 14.719 -15.419 -13.308 1.00 96.75 157 THR A CA 1
ATOM 1210 C C . THR A 1 157 ? 13.400 -14.824 -13.798 1.00 96.75 157 THR A C 1
ATOM 1212 O O . THR A 1 157 ? 13.168 -14.745 -15.001 1.00 96.75 157 THR A O 1
ATOM 1215 N N . TYR A 1 158 ? 12.533 -14.388 -12.882 1.00 95.00 158 TYR A N 1
ATOM 1216 C CA . TYR A 1 158 ? 11.236 -13.816 -13.236 1.00 95.00 158 TYR A CA 1
ATOM 1217 C C . TYR A 1 158 ? 11.372 -12.422 -13.862 1.00 95.00 158 TYR A C 1
ATOM 1219 O O . TYR A 1 158 ? 10.696 -12.112 -14.843 1.00 95.00 158 TYR A O 1
ATOM 1227 N N . SER A 1 159 ? 12.304 -11.612 -13.353 1.00 94.56 159 SER A N 1
ATOM 1228 C CA . SER A 1 159 ? 12.653 -10.312 -13.931 1.00 94.56 159 SER A CA 1
ATOM 1229 C C . SER A 1 159 ? 13.159 -10.457 -15.372 1.00 94.56 159 SER A C 1
ATOM 1231 O O . SER A 1 159 ? 12.666 -9.775 -16.272 1.00 94.56 159 SER A O 1
ATOM 1233 N N . GLU A 1 160 ? 14.078 -11.395 -15.627 1.00 95.56 160 GLU A N 1
ATOM 1234 C CA . GLU A 1 160 ? 14.608 -11.624 -16.977 1.00 95.56 160 GLU A CA 1
ATOM 1235 C C . GLU A 1 160 ? 13.549 -12.198 -17.929 1.00 95.56 160 GLU A C 1
ATOM 1237 O O . GLU A 1 160 ? 13.488 -11.809 -19.099 1.00 95.56 160 GLU A O 1
ATOM 1242 N N . PHE A 1 161 ? 12.663 -13.064 -17.429 1.00 96.12 161 PHE A N 1
ATOM 1243 C CA . PHE A 1 161 ? 11.519 -13.557 -18.193 1.00 96.12 161 PHE A CA 1
ATOM 1244 C C . PHE A 1 161 ? 10.620 -12.407 -18.665 1.00 96.12 161 PHE A C 1
ATOM 1246 O O . PHE A 1 161 ? 10.363 -12.278 -19.865 1.00 96.12 161 PHE A O 1
ATOM 1253 N N . PHE A 1 162 ? 10.201 -11.518 -17.759 1.00 94.50 162 PHE A N 1
ATOM 1254 C CA . PHE A 1 162 ? 9.380 -10.364 -18.130 1.00 94.50 162 PHE A CA 1
ATOM 1255 C C . PHE A 1 162 ? 10.092 -9.401 -19.072 1.00 94.50 162 PHE A C 1
ATOM 1257 O O . PHE A 1 162 ? 9.490 -8.941 -20.043 1.00 94.50 162 PHE A O 1
ATOM 1264 N N . ARG A 1 163 ? 11.377 -9.132 -18.835 1.00 93.88 163 ARG A N 1
ATOM 1265 C CA . ARG A 1 163 ? 12.194 -8.302 -19.723 1.00 93.88 163 ARG A CA 1
ATOM 1266 C C . ARG A 1 163 ? 12.261 -8.889 -21.134 1.00 93.88 163 ARG A C 1
ATOM 1268 O O . ARG A 1 163 ? 12.142 -8.149 -22.110 1.00 93.88 163 ARG A O 1
ATOM 1275 N N . THR A 1 164 ? 12.426 -10.206 -21.245 1.00 96.50 164 THR A N 1
ATOM 1276 C CA . THR A 1 164 ? 12.441 -10.921 -22.528 1.00 96.50 164 THR A CA 1
ATOM 1277 C C . THR A 1 164 ? 11.102 -10.773 -23.249 1.00 96.50 164 THR A C 1
ATOM 1279 O O . THR A 1 164 ? 11.082 -10.390 -24.418 1.00 96.50 164 THR A O 1
ATOM 1282 N N . LEU A 1 165 ? 9.982 -10.986 -22.549 1.00 96.06 165 LEU A N 1
ATOM 1283 C CA . LEU A 1 165 ? 8.643 -10.788 -23.112 1.00 96.06 165 LEU A CA 1
ATOM 1284 C C . LEU A 1 165 ? 8.417 -9.344 -23.574 1.00 96.06 165 LEU A C 1
ATOM 1286 O O . LEU A 1 165 ? 7.961 -9.115 -24.694 1.00 96.06 165 LEU A O 1
ATOM 1290 N N . LYS A 1 166 ? 8.776 -8.364 -22.739 1.00 94.94 166 LYS A N 1
ATOM 1291 C CA . LYS A 1 166 ? 8.642 -6.940 -23.050 1.00 94.94 166 LYS A CA 1
ATOM 1292 C C . LYS A 1 166 ? 9.431 -6.563 -24.302 1.00 94.94 166 LYS A C 1
ATOM 1294 O O . LYS A 1 166 ? 8.872 -5.911 -25.172 1.00 94.94 166 LYS A O 1
ATOM 1299 N N . LYS A 1 167 ? 10.680 -7.021 -24.441 1.00 95.75 167 LYS A N 1
ATOM 1300 C CA . LYS A 1 167 ? 11.498 -6.782 -25.645 1.00 95.75 167 LYS A CA 1
ATOM 1301 C C . LYS A 1 167 ? 10.933 -7.455 -26.896 1.00 95.75 167 LYS A C 1
ATOM 1303 O O . LYS A 1 167 ? 11.049 -6.893 -27.979 1.00 95.75 167 LYS A O 1
ATOM 1308 N N . ALA A 1 168 ? 10.342 -8.642 -26.760 1.00 97.50 168 ALA A N 1
ATOM 1309 C CA . ALA A 1 168 ? 9.752 -9.359 -27.888 1.00 97.50 168 ALA A CA 1
ATOM 1310 C C . ALA A 1 168 ? 8.488 -8.666 -28.425 1.00 97.50 168 ALA A C 1
ATOM 1312 O O . ALA A 1 168 ? 8.273 -8.635 -29.633 1.00 97.50 168 ALA A O 1
ATOM 1313 N N . VAL A 1 169 ? 7.663 -8.108 -27.533 1.00 96.88 169 VAL A N 1
ATOM 1314 C CA . VAL A 1 169 ? 6.382 -7.473 -27.890 1.00 96.88 169 VAL A CA 1
ATOM 1315 C C . VAL A 1 169 ? 6.528 -5.969 -28.155 1.00 96.88 169 VAL A C 1
ATOM 1317 O O . VAL A 1 169 ? 5.796 -5.413 -28.968 1.00 96.88 169 VAL A O 1
ATOM 1320 N N . ASP A 1 170 ? 7.467 -5.301 -27.486 1.00 96.69 170 ASP A N 1
ATOM 1321 C CA . ASP A 1 170 ? 7.695 -3.858 -27.568 1.00 96.69 170 ASP A CA 1
ATOM 1322 C C . ASP A 1 170 ? 9.195 -3.511 -27.558 1.00 96.69 170 ASP A C 1
ATOM 1324 O O . ASP A 1 170 ? 9.722 -2.977 -26.573 1.00 96.69 170 ASP A O 1
ATOM 1328 N N . PRO A 1 171 ? 9.910 -3.805 -28.658 1.00 95.44 171 PRO A N 1
ATOM 1329 C CA . PRO A 1 171 ? 11.354 -3.591 -28.746 1.00 95.44 171 PRO A CA 1
ATOM 1330 C C . PRO A 1 171 ? 11.768 -2.117 -28.618 1.00 95.44 171 PRO A C 1
ATOM 1332 O O . PRO A 1 171 ? 12.910 -1.842 -28.259 1.00 95.44 171 PRO A O 1
ATOM 1335 N N . ASN A 1 172 ? 10.852 -1.177 -28.880 1.00 96.00 172 ASN A N 1
ATOM 1336 C CA . ASN A 1 172 ? 11.099 0.267 -28.798 1.00 96.00 172 ASN A CA 1
ATOM 1337 C C . ASN A 1 172 ? 10.631 0.891 -27.471 1.00 96.00 172 ASN A C 1
ATOM 1339 O O . ASN A 1 172 ? 10.743 2.102 -27.300 1.00 96.00 172 ASN A O 1
ATOM 1343 N N . ASN A 1 173 ? 10.109 0.082 -26.543 1.00 93.44 173 ASN A N 1
ATOM 1344 C CA . ASN A 1 173 ? 9.614 0.502 -25.232 1.00 93.44 173 ASN A CA 1
ATOM 1345 C C . ASN A 1 173 ? 8.575 1.646 -25.264 1.00 93.44 173 ASN A C 1
ATOM 1347 O O . ASN A 1 173 ? 8.595 2.537 -24.416 1.00 93.44 173 ASN A O 1
ATOM 1351 N N . ILE A 1 174 ? 7.660 1.645 -26.238 1.00 95.38 174 ILE A N 1
ATOM 1352 C CA . ILE A 1 174 ? 6.635 2.698 -26.355 1.00 95.38 174 ILE A CA 1
ATOM 1353 C C . ILE A 1 174 ? 5.427 2.462 -25.431 1.00 95.38 174 ILE A C 1
ATOM 1355 O O . ILE A 1 174 ? 4.708 3.399 -25.086 1.00 95.38 174 ILE A O 1
ATOM 1359 N N . MET A 1 175 ? 5.186 1.219 -25.011 1.00 91.56 175 MET A N 1
ATOM 1360 C CA . MET A 1 175 ? 4.041 0.821 -24.193 1.00 91.56 175 MET A CA 1
ATOM 1361 C C . MET A 1 175 ? 4.385 0.830 -22.700 1.00 91.56 175 MET A C 1
AT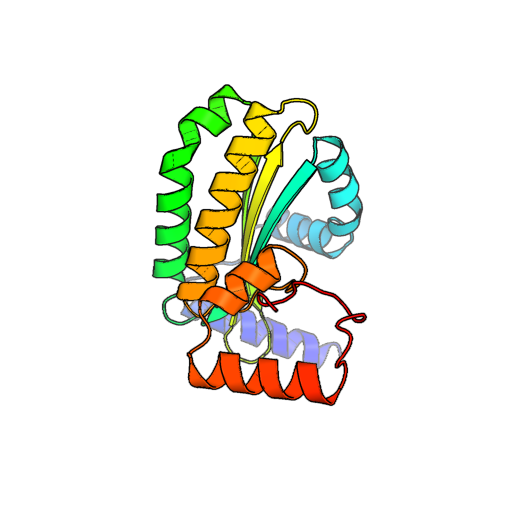OM 1363 O O . MET A 1 175 ? 4.942 -0.140 -22.185 1.00 91.56 175 MET A O 1
ATOM 1367 N N . ASN A 1 176 ? 3.973 1.884 -21.988 1.00 87.75 176 ASN A N 1
ATOM 1368 C CA . ASN A 1 176 ? 4.154 2.047 -20.535 1.00 87.75 176 ASN A CA 1
ATOM 1369 C C . ASN A 1 176 ? 5.620 1.880 -20.069 1.00 87.75 176 ASN A C 1
ATOM 1371 O O . ASN A 1 176 ? 5.904 0.961 -19.295 1.00 87.75 176 ASN A O 1
ATOM 1375 N N . PRO A 1 177 ? 6.547 2.733 -20.540 1.00 88.50 177 PRO A N 1
ATOM 1376 C CA . PRO A 1 177 ? 7.958 2.646 -20.163 1.00 88.50 177 PRO A CA 1
ATOM 1377 C C . PRO A 1 177 ? 8.154 2.809 -18.648 1.00 88.50 177 PRO A C 1
ATOM 1379 O O . PRO A 1 177 ? 7.472 3.619 -18.018 1.00 88.50 177 PRO A O 1
ATOM 1382 N N . GLY A 1 178 ? 9.092 2.053 -18.071 1.00 85.12 178 GLY A N 1
ATOM 1383 C CA . GLY A 1 178 ? 9.496 2.154 -16.664 1.00 85.12 178 GLY A CA 1
ATOM 1384 C C . GLY A 1 178 ? 8.708 1.260 -15.704 1.00 85.12 178 GLY A C 1
ATOM 1385 O O . GLY A 1 178 ? 9.172 0.990 -14.598 1.00 85.12 178 GLY A O 1
ATOM 1386 N N . ASN A 1 179 ? 7.552 0.723 -16.107 1.00 86.06 179 ASN A N 1
ATOM 1387 C CA . ASN A 1 179 ? 6.831 -0.234 -15.266 1.00 86.06 179 ASN A CA 1
ATOM 1388 C C . ASN A 1 179 ? 7.706 -1.465 -14.976 1.00 86.06 179 ASN A C 1
ATOM 1390 O O . ASN A 1 179 ? 8.277 -2.058 -15.886 1.00 86.06 179 ASN A O 1
ATOM 1394 N N . PHE A 1 180 ? 7.774 -1.864 -13.702 1.00 83.56 180 PHE A N 1
ATOM 1395 C CA . PHE A 1 180 ? 8.614 -2.968 -13.213 1.00 83.56 180 PHE A CA 1
ATOM 1396 C C . PHE A 1 180 ? 10.131 -2.777 -13.414 1.00 83.56 180 PHE A C 1
ATOM 1398 O O . PHE A 1 180 ? 10.890 -3.732 -13.246 1.00 83.56 180 PHE A O 1
ATOM 1405 N N . GLY A 1 181 ? 10.585 -1.551 -13.707 1.00 81.50 181 GLY A N 1
ATOM 1406 C CA . GLY A 1 181 ? 12.006 -1.207 -13.811 1.00 81.50 181 GLY A CA 1
ATOM 1407 C C . GLY A 1 181 ? 12.651 -1.510 -15.169 1.00 81.50 181 GLY A C 1
ATOM 1408 O O . GLY A 1 181 ? 13.868 -1.709 -15.223 1.00 81.50 181 GLY A O 1
ATOM 1409 N N . PHE A 1 182 ? 11.869 -1.579 -16.252 1.00 81.50 182 PHE A N 1
ATOM 1410 C CA . PHE A 1 182 ? 12.363 -1.778 -17.622 1.00 81.50 182 PHE A CA 1
ATOM 1411 C C . PHE A 1 182 ? 11.602 -0.962 -18.680 1.00 81.50 182 PHE A C 1
ATOM 1413 O O . PHE A 1 182 ? 10.465 -0.507 -18.424 1.00 81.50 182 PHE A O 1
#

Secondary structure (DSSP, 8-state):
-HHHHHHHHHHHHHHHHHTT--PPPHHHHHHHHHIIIIIHHHHHHHHTTSEEEEEEEEEESTTHHHHHHHHHHHHHHHHHHHHHHTPEEEEEEEEETTTTEEEEEEEEEE-TT-HHHHHHHHHHHHHHHHHHHHTT-EES--STHHHHHHHTTS-HHHHHHHHHHHHHH-TT--SSTTGGG-